Protein AF-A0A7C4JFN5-F1 (afdb_monomer_lite)

Foldseek 3Di:
DDDDDDPDPPPPPQDPPDDDDDPVCNLVVCCVPPVLQPDQPWDKAWDDPSDQKTKIWTRHHPDDGSDIAIWMWGHDPDIDIDGDDPVNVVVVVD

Structure (mmCIF, N/CA/C/O backbone):
data_AF-A0A7C4JFN5-F1
#
_entry.id   AF-A0A7C4JFN5-F1
#
loop_
_atom_site.group_PDB
_atom_site.id
_atom_site.type_symbol
_atom_site.label_atom_id
_atom_site.label_alt_id
_atom_site.label_comp_id
_atom_site.label_asym_id
_atom_site.label_entity_id
_atom_site.label_seq_id
_atom_site.pdbx_PDB_ins_code
_atom_site.Cartn_x
_atom_site.Cartn_y
_atom_site.Cartn_z
_atom_site.occupancy
_atom_site.B_iso_or_equiv
_atom_site.auth_seq_id
_atom_site.auth_comp_id
_atom_site.auth_asym_id
_atom_site.auth_atom_id
_atom_site.pdbx_PDB_model_num
ATOM 1 N N . MET A 1 1 ? -2.508 -10.397 48.734 1.00 40.16 1 MET A N 1
ATOM 2 C CA . MET A 1 1 ? -1.643 -9.318 48.209 1.00 40.16 1 MET A CA 1
ATOM 3 C C . MET A 1 1 ? -2.071 -9.025 46.780 1.00 40.16 1 MET A C 1
ATOM 5 O O . MET A 1 1 ? -1.974 -9.907 45.941 1.00 40.16 1 MET A O 1
ATOM 9 N N . LYS A 1 2 ? -2.649 -7.843 46.534 1.00 36.19 2 LYS A N 1
ATOM 10 C CA . LYS A 1 2 ? -3.050 -7.372 45.201 1.00 36.19 2 LYS A CA 1
ATOM 11 C C . LYS A 1 2 ? -1.819 -6.781 44.510 1.00 36.19 2 LYS A C 1
ATOM 13 O O . LYS A 1 2 ? -1.209 -5.877 45.072 1.00 36.19 2 LYS A O 1
ATOM 18 N N . LYS A 1 3 ? -1.493 -7.236 43.301 1.00 33.50 3 LYS A N 1
ATOM 19 C CA . LYS A 1 3 ? -0.775 -6.410 42.323 1.00 33.50 3 LYS A CA 1
ATOM 20 C C . LYS A 1 3 ? -1.742 -6.135 41.180 1.00 33.50 3 LYS A C 1
ATOM 22 O O . LYS A 1 3 ? -2.046 -7.009 40.378 1.00 33.50 3 LYS A O 1
ATOM 27 N N . LEU A 1 4 ? -2.302 -4.931 41.236 1.00 39.78 4 LEU A N 1
ATOM 28 C CA . LEU A 1 4 ? -3.028 -4.280 40.159 1.00 39.78 4 LEU A CA 1
ATOM 29 C C . LEU A 1 4 ? -1.995 -3.940 39.085 1.00 39.78 4 LEU A C 1
ATOM 31 O O . LEU A 1 4 ? -1.078 -3.170 39.357 1.00 39.78 4 LEU A O 1
ATOM 35 N N . TYR A 1 5 ? -2.114 -4.535 37.904 1.00 40.38 5 TYR A N 1
ATOM 36 C CA . TYR A 1 5 ? -1.451 -4.002 36.722 1.00 40.38 5 TYR A CA 1
ATOM 37 C C . TYR A 1 5 ? -2.424 -3.003 36.103 1.00 40.38 5 TYR A C 1
ATOM 39 O O . TYR A 1 5 ? -3.483 -3.385 35.605 1.00 40.38 5 TYR A O 1
ATOM 47 N N . SER A 1 6 ? -2.102 -1.719 36.253 1.00 34.28 6 SER A N 1
ATOM 48 C CA . SER A 1 6 ? -2.786 -0.620 35.579 1.00 34.28 6 SER A CA 1
ATOM 49 C C . SER A 1 6 ? -2.766 -0.853 34.072 1.00 34.28 6 SER A C 1
ATOM 51 O O . SER A 1 6 ? -1.704 -1.030 33.480 1.00 34.28 6 SER A O 1
ATOM 53 N N . LEU A 1 7 ? -3.949 -0.826 33.462 1.00 42.31 7 LEU A N 1
ATOM 54 C CA . LEU A 1 7 ? -4.113 -0.560 32.039 1.00 42.31 7 LEU A CA 1
ATOM 55 C C . LEU A 1 7 ? -3.856 0.935 31.842 1.00 42.31 7 LEU A C 1
ATOM 57 O O . LEU A 1 7 ? -4.774 1.746 31.945 1.00 42.31 7 LEU A O 1
ATOM 61 N N . GLU A 1 8 ? -2.599 1.310 31.632 1.00 35.41 8 GLU A N 1
ATOM 62 C CA . GLU A 1 8 ? -2.307 2.629 31.086 1.00 35.41 8 GLU A CA 1
ATOM 63 C C . GLU A 1 8 ? -2.567 2.566 29.583 1.00 35.41 8 GLU A C 1
ATOM 65 O O . GLU A 1 8 ? -1.924 1.816 28.848 1.00 35.41 8 GLU A O 1
ATOM 70 N N . ALA A 1 9 ? -3.578 3.315 29.142 1.00 43.91 9 ALA A N 1
ATOM 71 C CA . ALA A 1 9 ? -3.819 3.578 27.738 1.00 43.91 9 ALA A CA 1
ATOM 72 C C . ALA A 1 9 ? -2.587 4.303 27.184 1.00 43.91 9 ALA A C 1
ATOM 74 O O . ALA A 1 9 ? -2.407 5.500 27.400 1.00 43.91 9 ALA A O 1
ATOM 75 N N . SER A 1 10 ? -1.709 3.555 26.516 1.00 41.09 10 SER A N 1
ATOM 76 C CA . SER A 1 10 ? -0.611 4.128 25.753 1.00 41.09 10 SER A CA 1
ATOM 77 C C . SER A 1 10 ? -1.226 4.929 24.612 1.00 41.09 10 SER A C 1
ATOM 79 O O . SER A 1 10 ? -1.810 4.369 23.686 1.00 41.09 10 SER A O 1
ATOM 81 N N . SER A 1 11 ? -1.146 6.253 24.710 1.00 47.53 11 SER A N 1
ATOM 82 C CA . SER A 1 11 ? -1.336 7.151 23.581 1.00 47.53 11 SER A CA 1
ATOM 83 C C . SER A 1 11 ? -0.187 6.900 22.607 1.00 47.53 11 SER A C 1
ATOM 85 O O . SER A 1 11 ? 0.851 7.561 22.675 1.00 47.53 11 SER A O 1
ATOM 87 N N . THR A 1 12 ? -0.322 5.881 21.762 1.00 42.50 12 THR A N 1
ATOM 88 C CA . THR A 1 12 ? 0.631 5.638 20.685 1.00 42.50 12 THR A CA 1
ATOM 89 C C . THR A 1 12 ? 0.479 6.771 19.687 1.00 42.50 12 THR A C 1
ATOM 91 O O . THR A 1 12 ? -0.511 6.858 18.964 1.00 42.50 12 THR A O 1
ATOM 94 N N . ASP A 1 13 ? 1.452 7.673 19.716 1.00 44.00 13 ASP A N 1
ATOM 95 C CA . ASP A 1 13 ? 1.735 8.636 18.666 1.00 44.00 13 ASP A CA 1
ATOM 96 C C . ASP A 1 13 ? 1.899 7.856 17.350 1.00 44.00 13 ASP A C 1
ATOM 98 O O . ASP A 1 13 ? 2.908 7.182 17.133 1.00 44.00 13 ASP A O 1
ATOM 102 N N . TYR A 1 14 ? 0.854 7.845 16.516 1.00 47.47 14 TYR A N 1
ATOM 103 C CA . TYR A 1 14 ? 0.835 7.169 15.216 1.00 47.47 1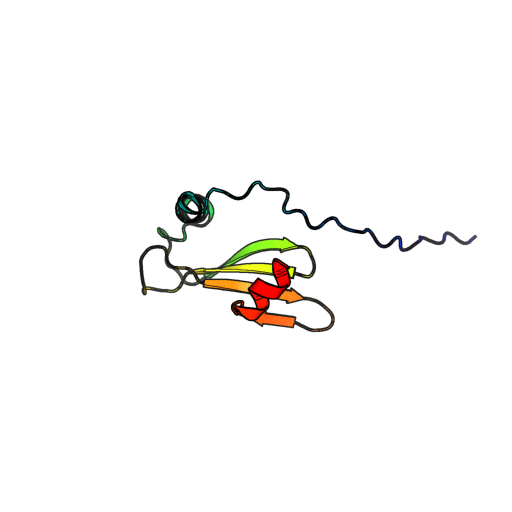4 TYR A CA 1
ATOM 104 C C . TYR A 1 14 ? 1.611 8.000 14.189 1.00 47.47 14 TYR A C 1
ATOM 106 O O . TYR A 1 14 ? 1.075 8.457 13.182 1.00 47.47 14 TYR A O 1
ATOM 114 N N . SER A 1 15 ? 2.890 8.225 14.461 1.00 50.12 15 SER A N 1
ATOM 115 C CA . SER A 1 15 ? 3.827 8.767 13.489 1.00 50.12 15 SER A CA 1
ATOM 116 C C . SER A 1 15 ? 4.456 7.591 12.752 1.00 50.12 15 SER A C 1
ATOM 118 O O . SER A 1 15 ? 5.085 6.740 13.383 1.00 50.12 15 SER A O 1
ATOM 120 N N . SER A 1 16 ? 4.275 7.510 11.427 1.00 51.78 16 SER A N 1
ATOM 121 C CA . SER A 1 16 ? 5.074 6.580 10.623 1.00 51.78 16 SER A CA 1
ATOM 122 C C . SER A 1 16 ? 6.546 6.943 10.858 1.00 51.78 16 SER A C 1
ATOM 124 O O . SER A 1 16 ? 6.945 8.076 10.573 1.00 51.78 16 SER A O 1
ATOM 126 N N . PRO A 1 17 ? 7.375 6.036 11.405 1.00 49.81 17 PRO A N 1
ATOM 127 C CA . PRO A 1 17 ? 8.762 6.345 11.749 1.00 49.81 17 PRO A CA 1
ATOM 128 C C . PRO A 1 17 ? 9.633 6.616 10.510 1.00 49.81 17 PRO A C 1
ATOM 130 O O . PRO A 1 17 ? 10.810 6.953 10.645 1.00 49.81 17 PRO A O 1
ATOM 133 N N . GLN A 1 18 ? 9.081 6.464 9.302 1.00 62.34 18 GLN A N 1
ATOM 134 C CA . GLN A 1 18 ? 9.787 6.638 8.044 1.00 62.34 18 GLN A CA 1
ATOM 135 C C . GLN A 1 18 ? 9.395 7.934 7.343 1.00 62.34 18 GLN A C 1
ATOM 137 O O . GLN A 1 18 ? 8.235 8.219 7.052 1.00 62.34 18 GLN A O 1
ATOM 142 N N . LYS A 1 19 ? 10.422 8.721 7.012 1.00 72.00 19 LYS A N 1
ATOM 143 C CA . LYS A 1 19 ? 10.294 9.853 6.100 1.00 72.00 19 LYS A CA 1
ATOM 144 C C . LYS A 1 19 ? 9.849 9.312 4.742 1.00 72.00 19 LYS A C 1
ATOM 146 O O . LYS A 1 19 ? 10.633 8.655 4.061 1.00 72.00 19 LYS A O 1
ATOM 151 N N . LEU A 1 20 ? 8.604 9.599 4.368 1.00 75.19 20 LEU A N 1
ATOM 152 C CA . LEU A 1 20 ? 8.056 9.179 3.083 1.00 75.19 20 LEU A CA 1
ATOM 153 C C . LEU A 1 20 ? 8.924 9.713 1.934 1.00 75.19 20 LEU A C 1
ATOM 155 O O . LEU A 1 20 ? 9.381 10.866 1.991 1.00 75.19 20 LEU A O 1
ATOM 159 N N . PRO A 1 21 ? 9.149 8.909 0.882 1.00 80.94 21 PRO A N 1
ATOM 160 C CA . PRO A 1 21 ? 9.861 9.387 -0.285 1.00 80.94 21 PRO A CA 1
ATOM 161 C C . PRO A 1 21 ? 9.072 10.524 -0.949 1.00 80.94 21 PRO A C 1
ATOM 163 O O . PRO A 1 21 ? 7.838 10.562 -0.877 1.00 80.94 21 PRO A O 1
ATOM 166 N N . PRO A 1 22 ? 9.757 11.448 -1.642 1.00 85.06 22 PRO A N 1
ATOM 167 C CA . PRO A 1 22 ? 9.105 12.364 -2.565 1.00 85.06 22 PRO A CA 1
ATOM 168 C C . PRO A 1 22 ? 8.156 11.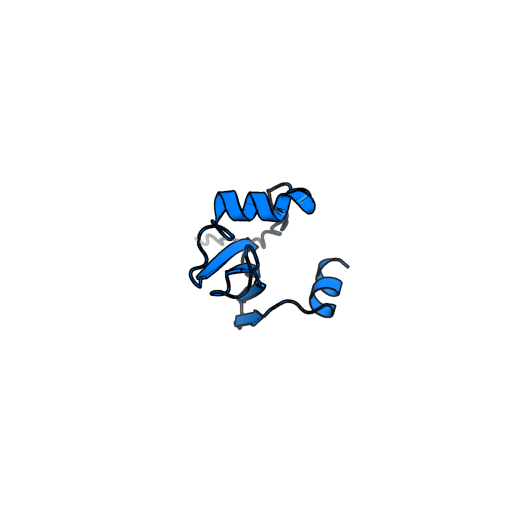612 -3.505 1.00 85.06 22 PRO A C 1
ATOM 170 O O . PRO A 1 22 ? 8.485 10.528 -3.985 1.00 85.06 22 PRO A O 1
ATOM 173 N N . SER A 1 23 ? 7.010 12.212 -3.830 1.00 82.62 23 SER A N 1
ATOM 174 C CA . SER A 1 23 ? 5.961 11.570 -4.643 1.00 82.62 23 SER A CA 1
ATOM 175 C C . SER A 1 23 ? 6.449 11.037 -5.997 1.00 82.62 23 SER A C 1
ATOM 177 O O . SER A 1 23 ? 5.923 10.050 -6.506 1.00 82.62 23 SER A O 1
ATOM 179 N N . HIS A 1 24 ? 7.474 11.663 -6.582 1.00 85.06 24 HIS A N 1
ATOM 180 C CA . HIS A 1 24 ? 8.073 11.223 -7.843 1.00 85.06 24 HIS A CA 1
ATOM 181 C C . HIS A 1 24 ? 8.957 9.970 -7.704 1.00 85.06 24 HIS A C 1
ATOM 183 O O . HIS A 1 24 ? 9.136 9.265 -8.692 1.00 85.06 24 HIS A O 1
ATOM 189 N N . LEU A 1 25 ? 9.459 9.665 -6.501 1.00 89.50 25 LEU A N 1
ATOM 190 C CA . LEU A 1 25 ? 10.287 8.486 -6.210 1.00 89.50 25 LEU A CA 1
ATOM 191 C C . LEU A 1 25 ? 9.478 7.306 -5.665 1.00 89.50 25 LEU A C 1
ATOM 193 O O . LEU A 1 25 ? 9.965 6.181 -5.660 1.00 89.50 25 LEU A O 1
ATOM 197 N N . THR A 1 26 ? 8.224 7.518 -5.253 1.00 86.81 26 THR A N 1
ATOM 198 C CA . THR A 1 26 ? 7.386 6.473 -4.639 1.00 86.81 26 THR A CA 1
ATOM 199 C C . THR A 1 26 ? 7.328 5.190 -5.469 1.00 86.81 26 THR A C 1
ATOM 201 O O . THR A 1 26 ? 7.415 4.098 -4.919 1.00 86.81 26 THR A O 1
ATOM 204 N N . ARG A 1 27 ? 7.214 5.294 -6.799 1.00 87.31 27 ARG A N 1
ATOM 205 C CA . ARG A 1 27 ? 7.163 4.109 -7.673 1.00 87.31 27 ARG A CA 1
ATOM 206 C C . ARG A 1 27 ? 8.472 3.326 -7.682 1.00 87.31 27 ARG A C 1
ATOM 208 O O . ARG A 1 27 ? 8.434 2.100 -7.680 1.00 87.31 27 ARG A O 1
ATOM 215 N N . GLU A 1 28 ? 9.599 4.027 -7.701 1.00 90.75 28 GLU A N 1
ATOM 216 C CA . GLU A 1 28 ? 10.925 3.415 -7.700 1.00 90.75 28 GLU A CA 1
ATOM 217 C C . GLU A 1 28 ? 11.174 2.687 -6.379 1.00 90.75 28 GLU A C 1
ATOM 219 O O . GLU A 1 28 ? 11.520 1.511 -6.389 1.00 90.75 28 GLU A O 1
ATOM 224 N N . GLU A 1 29 ? 10.883 3.333 -5.252 1.00 90.94 29 GLU A N 1
ATOM 225 C CA . GLU A 1 29 ? 11.037 2.745 -3.916 1.00 90.94 29 GLU A CA 1
ATOM 226 C C . GLU A 1 29 ? 10.158 1.502 -3.723 1.00 90.94 29 GLU A C 1
ATOM 228 O O . GLU A 1 29 ? 10.620 0.447 -3.266 1.00 90.94 29 GLU A O 1
ATOM 233 N N . LEU A 1 30 ? 8.889 1.585 -4.141 1.00 90.06 30 LEU A N 1
ATOM 234 C CA . LEU A 1 30 ? 7.974 0.448 -4.095 1.00 90.06 30 LEU A CA 1
ATOM 235 C C . LEU A 1 30 ? 8.428 -0.682 -5.022 1.00 90.06 30 LEU A C 1
ATOM 237 O O . LEU A 1 30 ? 8.268 -1.853 -4.674 1.00 90.06 30 LEU A O 1
ATOM 241 N N . ASN A 1 31 ? 9.002 -0.374 -6.188 1.00 92.38 31 ASN A N 1
ATOM 242 C CA . ASN A 1 31 ? 9.523 -1.412 -7.069 1.00 92.38 31 ASN A CA 1
ATOM 243 C C . ASN A 1 31 ? 10.805 -2.034 -6.514 1.00 92.38 31 ASN A C 1
ATOM 245 O O . ASN A 1 31 ? 10.945 -3.253 -6.512 1.00 92.38 31 ASN A O 1
ATOM 249 N N . ASN A 1 32 ? 11.720 -1.236 -5.978 1.00 93.06 32 ASN A N 1
ATOM 250 C CA . ASN A 1 32 ? 12.957 -1.737 -5.395 1.00 93.06 32 ASN A CA 1
ATOM 251 C C . ASN A 1 32 ? 12.670 -2.717 -4.255 1.00 93.06 32 ASN A C 1
ATOM 253 O O . ASN A 1 32 ? 13.266 -3.800 -4.231 1.00 93.06 32 ASN A O 1
ATOM 257 N N . THR A 1 33 ? 11.699 -2.382 -3.405 1.00 92.19 33 THR A N 1
ATOM 258 C CA . THR A 1 33 ? 11.322 -3.168 -2.224 1.00 92.19 33 THR A CA 1
ATOM 259 C C . THR A 1 33 ? 10.411 -4.343 -2.563 1.00 92.19 33 THR A C 1
ATOM 261 O O . THR A 1 33 ? 10.688 -5.480 -2.188 1.00 92.19 33 THR A O 1
ATOM 264 N N . PHE A 1 34 ? 9.324 -4.089 -3.291 1.00 91.38 34 PHE A N 1
ATOM 265 C CA . PHE A 1 34 ? 8.249 -5.062 -3.483 1.00 91.38 34 PHE A CA 1
ATOM 266 C C . PHE A 1 34 ? 8.137 -5.580 -4.909 1.00 91.38 34 PHE A C 1
ATOM 268 O O . PHE A 1 34 ? 7.286 -6.421 -5.163 1.00 91.38 34 PHE A O 1
ATOM 275 N N . LYS A 1 35 ? 8.963 -5.110 -5.848 1.00 92.12 35 LYS A N 1
ATOM 276 C CA . LYS A 1 35 ? 8.941 -5.529 -7.259 1.00 92.12 35 LYS A CA 1
ATOM 277 C C . LYS A 1 35 ? 7.592 -5.272 -7.937 1.00 92.12 35 LYS A C 1
ATOM 279 O O . LYS A 1 35 ? 7.141 -6.087 -8.731 1.00 92.12 35 LYS A O 1
ATOM 284 N N . ILE A 1 36 ? 6.918 -4.161 -7.621 1.00 90.19 36 ILE A N 1
ATOM 285 C CA . ILE A 1 36 ? 5.579 -3.852 -8.162 1.00 90.19 36 ILE A CA 1
ATOM 286 C C . ILE A 1 36 ? 5.543 -3.693 -9.691 1.00 90.19 36 ILE A C 1
ATOM 288 O O . ILE A 1 36 ? 4.481 -3.841 -10.292 1.00 90.19 36 ILE A O 1
ATOM 292 N N . CYS A 1 37 ? 6.668 -3.382 -10.328 1.00 88.81 37 CYS A N 1
ATOM 293 C CA . C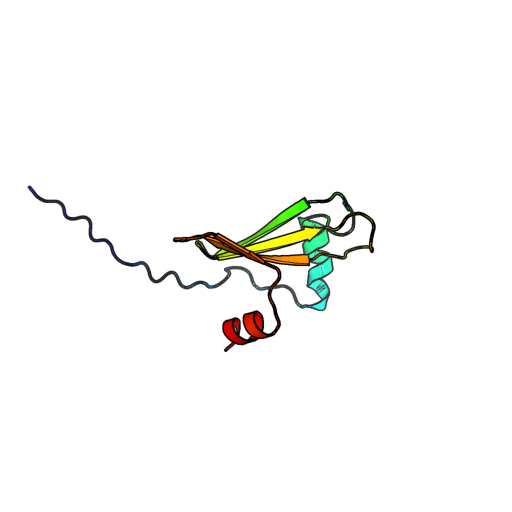YS A 1 37 ? 6.818 -3.322 -11.779 1.00 88.81 37 CYS A CA 1
ATOM 294 C C . CYS A 1 37 ? 7.347 -4.642 -12.338 1.00 88.81 37 CYS A C 1
ATOM 296 O O . CYS A 1 37 ? 6.826 -5.119 -13.344 1.00 88.81 37 CYS A O 1
ATOM 298 N N . ASP A 1 38 ? 8.359 -5.211 -11.678 1.00 89.62 38 ASP A N 1
ATOM 299 C CA . ASP A 1 38 ? 9.131 -6.347 -12.196 1.00 89.62 38 ASP A CA 1
ATOM 300 C C . ASP A 1 38 ? 8.422 -7.694 -11.988 1.00 89.62 38 ASP A C 1
ATOM 302 O O . ASP A 1 38 ? 8.546 -8.600 -12.808 1.00 89.62 38 ASP A O 1
ATOM 306 N N . ASP A 1 39 ? 7.651 -7.825 -10.906 1.00 89.25 39 ASP A N 1
ATOM 307 C CA . ASP A 1 39 ? 6.846 -9.001 -10.582 1.00 89.25 39 ASP A CA 1
ATOM 308 C C . ASP A 1 39 ? 5.367 -8.607 -10.509 1.00 89.25 39 ASP A C 1
ATOM 310 O O . ASP A 1 39 ? 4.859 -8.039 -9.531 1.00 89.25 39 ASP A O 1
ATOM 314 N N . ARG A 1 40 ? 4.685 -8.910 -11.614 1.00 86.94 40 ARG A N 1
ATOM 315 C CA . ARG A 1 40 ? 3.280 -8.583 -11.873 1.00 86.94 40 ARG A CA 1
ATOM 316 C C . ARG A 1 40 ? 2.314 -9.686 -11.450 1.00 86.94 40 ARG A C 1
ATOM 318 O O . ARG A 1 40 ? 1.130 -9.596 -11.769 1.00 86.94 40 ARG A O 1
ATOM 325 N N . THR A 1 41 ? 2.788 -10.689 -10.713 1.00 88.69 41 THR A N 1
ATOM 326 C CA . THR A 1 41 ? 1.912 -11.687 -10.096 1.00 88.69 41 THR A CA 1
ATOM 327 C C . THR A 1 41 ? 0.914 -10.984 -9.178 1.00 88.69 41 THR A C 1
ATOM 329 O O . THR A 1 41 ? 1.260 -10.024 -8.481 1.00 88.69 41 THR A O 1
ATOM 332 N N . PHE A 1 42 ? -0.340 -11.438 -9.172 1.00 90.56 42 PHE A N 1
ATOM 333 C CA . PHE A 1 42 ? -1.341 -10.902 -8.255 1.00 90.56 42 PHE A CA 1
ATOM 334 C C . PHE A 1 42 ? -0.921 -11.149 -6.801 1.00 90.56 42 PHE A C 1
ATOM 336 O O . PHE A 1 42 ? -0.713 -12.292 -6.392 1.00 90.56 42 PHE A O 1
ATOM 343 N N . ARG A 1 43 ? -0.835 -10.080 -6.006 1.00 90.94 43 ARG A N 1
ATOM 344 C CA . ARG A 1 43 ? -0.566 -10.145 -4.562 1.00 90.94 43 ARG A CA 1
ATOM 345 C C . ARG A 1 43 ? -1.053 -8.886 -3.861 1.00 90.94 43 ARG A C 1
ATOM 347 O O . ARG A 1 43 ? -1.085 -7.807 -4.451 1.00 90.94 43 ARG A O 1
ATOM 354 N N . ALA A 1 44 ? -1.396 -9.044 -2.587 1.00 91.19 44 ALA A N 1
ATOM 355 C CA . ALA A 1 44 ? -1.630 -7.953 -1.653 1.00 91.19 44 ALA A CA 1
ATOM 356 C C . ALA A 1 44 ? -0.461 -7.900 -0.663 1.00 91.19 44 ALA A C 1
ATOM 358 O O . ALA A 1 44 ? -0.074 -8.922 -0.099 1.00 91.19 44 ALA A O 1
ATOM 359 N N . ILE A 1 45 ? 0.114 -6.718 -0.481 1.00 93.25 45 ILE A N 1
ATOM 360 C CA . ILE A 1 45 ? 1.332 -6.482 0.292 1.00 93.25 45 ILE A CA 1
ATOM 361 C C . ILE A 1 45 ? 1.004 -5.459 1.375 1.00 93.25 45 ILE A C 1
ATOM 363 O O . ILE A 1 45 ? 0.519 -4.377 1.056 1.00 93.25 45 ILE A O 1
ATOM 367 N N . LEU A 1 46 ? 1.263 -5.789 2.639 1.00 92.56 46 LEU A N 1
ATOM 368 C CA . LEU A 1 46 ? 1.192 -4.835 3.748 1.00 92.56 46 LEU A CA 1
ATOM 369 C C . LEU A 1 46 ? 2.376 -3.867 3.644 1.00 92.56 46 LEU A C 1
ATOM 371 O O . LEU A 1 46 ? 3.520 -4.318 3.633 1.00 92.56 46 LEU A O 1
ATOM 375 N N . VAL A 1 47 ? 2.101 -2.565 3.561 1.00 90.62 47 VAL A N 1
ATOM 376 C CA . VAL A 1 47 ? 3.139 -1.524 3.434 1.00 90.62 47 VAL A CA 1
ATOM 377 C C . VAL A 1 47 ? 3.249 -0.635 4.664 1.00 90.62 47 VAL A C 1
ATOM 379 O O . VAL A 1 47 ? 4.336 -0.154 4.947 1.00 90.62 47 VAL A O 1
ATOM 382 N N . GLU A 1 48 ? 2.165 -0.461 5.421 1.00 88.50 48 GLU A N 1
ATOM 383 C CA . GLU A 1 48 ? 2.186 0.277 6.686 1.00 88.50 48 GLU A CA 1
ATOM 384 C C . GLU A 1 48 ? 1.288 -0.409 7.715 1.00 88.50 48 GLU A C 1
ATOM 386 O O . GLU A 1 48 ? 0.181 -0.861 7.394 1.00 88.50 48 GLU A O 1
ATOM 391 N N . ASP A 1 49 ? 1.751 -0.438 8.963 1.00 90.62 49 ASP A N 1
ATOM 392 C CA . ASP A 1 49 ? 1.024 -0.975 10.109 1.00 90.62 49 ASP A CA 1
ATOM 393 C C . ASP A 1 49 ? 0.889 0.096 11.200 1.00 90.62 49 ASP A C 1
ATOM 395 O O . ASP A 1 49 ? 1.861 0.466 11.856 1.00 90.62 49 ASP A O 1
ATOM 399 N N . PHE A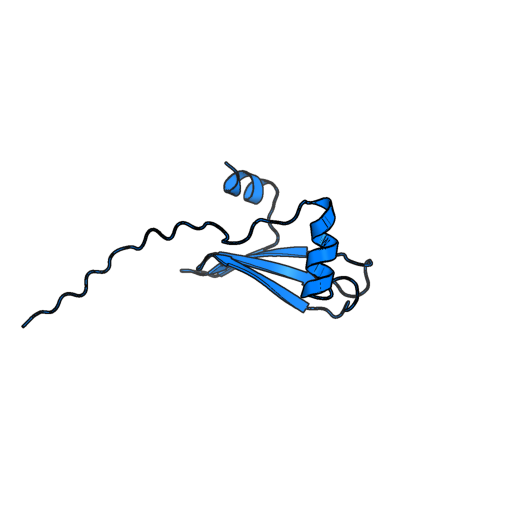 1 50 ? -0.338 0.574 11.397 1.00 88.19 50 PHE A N 1
ATOM 400 C CA . PHE A 1 50 ? -0.740 1.512 12.443 1.00 88.19 50 PHE A CA 1
ATOM 401 C C . PHE A 1 50 ? -1.646 0.802 13.464 1.00 88.19 50 PHE A C 1
ATOM 403 O O . PHE A 1 50 ? -2.699 1.312 13.852 1.00 88.19 50 PHE A O 1
ATOM 410 N N . GLY A 1 51 ? -1.280 -0.418 13.863 1.00 89.88 51 GLY A N 1
ATOM 411 C CA . GLY A 1 51 ? -2.047 -1.229 14.807 1.00 89.88 51 GLY A CA 1
ATOM 412 C C . GLY A 1 51 ? -3.341 -1.742 14.179 1.00 89.88 51 GLY A C 1
ATOM 413 O O . GLY A 1 51 ? -3.318 -2.580 13.272 1.00 89.88 51 GLY A O 1
ATOM 414 N N . ASP A 1 52 ? -4.471 -1.225 14.654 1.00 91.75 52 ASP A N 1
ATOM 415 C CA . ASP A 1 52 ? -5.806 -1.570 14.153 1.00 91.75 52 ASP A CA 1
ATOM 416 C C . ASP A 1 52 ? -6.059 -1.020 12.743 1.00 91.75 52 A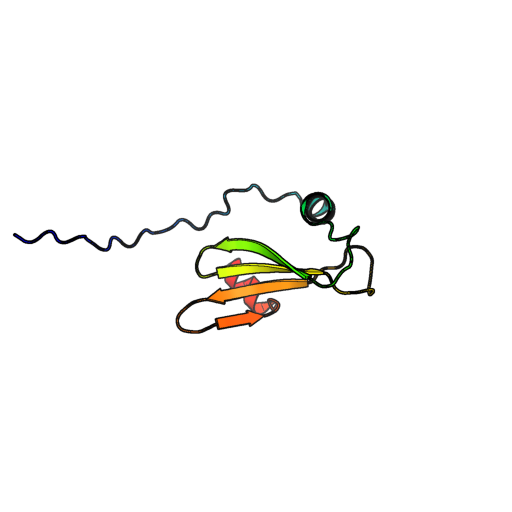SP A C 1
ATOM 418 O O . ASP A 1 52 ? -6.990 -1.452 12.068 1.00 91.75 52 ASP A O 1
ATOM 422 N N . TYR A 1 53 ? -5.236 -0.086 12.265 1.00 90.25 53 TYR A N 1
ATOM 423 C CA . TYR A 1 53 ? -5.300 0.443 10.909 1.00 90.25 53 TYR A CA 1
ATOM 424 C C . TYR A 1 53 ? -4.083 -0.016 10.100 1.00 90.25 53 TYR A C 1
ATOM 426 O O . TYR A 1 53 ? -2.946 0.131 10.531 1.00 90.25 53 TYR A O 1
ATOM 434 N N . LYS A 1 54 ? -4.300 -0.582 8.913 1.00 92.31 54 LYS A N 1
ATOM 435 C CA . LYS A 1 54 ? -3.236 -1.123 8.055 1.00 92.31 54 LYS A CA 1
ATOM 436 C C . LYS A 1 54 ? -3.398 -0.635 6.626 1.00 92.31 54 LYS A C 1
ATOM 438 O O . LYS A 1 54 ? -4.526 -0.516 6.149 1.00 92.31 54 LYS A O 1
ATOM 443 N N . VAL A 1 55 ? -2.289 -0.400 5.930 1.00 92.44 55 VAL A N 1
ATOM 444 C CA . VAL A 1 55 ? -2.280 -0.002 4.515 1.00 92.44 55 VAL A CA 1
ATOM 445 C C . VAL A 1 55 ? -1.671 -1.115 3.684 1.00 92.44 55 VAL A C 1
ATOM 447 O O . VAL A 1 55 ? -0.590 -1.617 3.993 1.00 92.44 55 VAL A O 1
ATOM 450 N N . PHE A 1 56 ? -2.349 -1.473 2.600 1.00 94.12 56 PHE A N 1
ATOM 451 C CA . PHE A 1 56 ? -1.885 -2.480 1.660 1.00 94.12 56 PHE A CA 1
ATOM 452 C C . PHE A 1 56 ? -1.762 -1.892 0.263 1.00 94.12 56 PHE A C 1
ATOM 454 O O . PHE A 1 56 ? -2.525 -1.005 -0.125 1.00 94.12 56 PHE A O 1
ATOM 461 N N . ILE A 1 57 ? -0.852 -2.453 -0.522 1.00 93.50 57 ILE A N 1
ATOM 462 C CA . ILE A 1 57 ? -0.848 -2.293 -1.971 1.00 93.50 57 ILE A CA 1
ATOM 463 C C . ILE A 1 57 ? -1.193 -3.621 -2.636 1.00 93.50 57 ILE A C 1
ATOM 465 O O . ILE A 1 57 ? -0.781 -4.683 -2.176 1.00 93.50 57 ILE A O 1
ATOM 469 N N . GLN A 1 58 ? -1.945 -3.568 -3.727 1.00 92.50 58 GLN A N 1
ATOM 470 C CA . GLN A 1 58 ? -2.265 -4.732 -4.542 1.00 92.50 58 GLN A CA 1
ATOM 471 C C . GLN A 1 58 ? -1.693 -4.548 -5.942 1.00 92.50 58 GLN A C 1
ATOM 473 O O . GLN A 1 58 ? -2.040 -3.581 -6.625 1.00 92.50 58 GLN A O 1
ATOM 478 N N . THR A 1 59 ? -0.880 -5.498 -6.397 1.00 90.69 59 THR A N 1
ATOM 479 C CA . THR A 1 59 ? -0.427 -5.558 -7.790 1.00 90.69 59 THR A CA 1
ATOM 480 C C . THR A 1 59 ? -1.499 -6.253 -8.645 1.00 90.69 59 THR A C 1
ATOM 482 O O . THR A 1 59 ? -1.876 -7.391 -8.355 1.00 90.69 59 THR A O 1
ATOM 485 N N . PRO A 1 60 ? -2.062 -5.591 -9.676 1.00 82.38 60 PRO A N 1
ATOM 486 C CA . PRO A 1 60 ? -2.981 -6.221 -10.608 1.00 82.38 60 PRO A CA 1
ATOM 487 C C . PRO A 1 60 ? -2.220 -7.035 -11.654 1.00 82.38 60 PRO A C 1
ATOM 489 O O . PRO A 1 60 ? -1.173 -6.610 -12.152 1.00 82.38 60 PRO A O 1
ATOM 492 N N . ASP A 1 61 ? -2.814 -8.158 -12.044 1.00 77.25 61 ASP A N 1
ATOM 493 C CA . ASP A 1 61 ? -2.309 -8.986 -13.132 1.00 77.25 61 ASP A CA 1
ATOM 494 C C . ASP A 1 61 ? -2.522 -8.290 -14.494 1.00 77.25 61 ASP A C 1
ATOM 496 O O . ASP A 1 61 ? -3.623 -7.834 -14.815 1.00 77.25 61 ASP A O 1
ATOM 500 N N . GLY A 1 62 ? -1.445 -8.148 -15.268 1.00 65.88 62 GLY A N 1
ATOM 501 C CA . GLY A 1 62 ? -1.469 -7.861 -16.709 1.00 65.88 62 GLY A CA 1
ATOM 502 C C . GLY A 1 62 ? -1.996 -6.508 -17.222 1.00 65.88 62 GLY A C 1
ATOM 503 O O . GLY A 1 62 ? -1.916 -6.282 -18.426 1.00 65.88 62 GLY A O 1
ATOM 504 N N . LYS A 1 63 ? -2.528 -5.593 -16.396 1.00 67.31 63 LYS A N 1
ATOM 505 C CA . LYS A 1 63 ? -3.159 -4.354 -16.920 1.00 67.31 63 LYS A CA 1
ATOM 506 C C . LYS A 1 63 ? -2.191 -3.284 -17.438 1.00 67.31 63 LYS A C 1
ATOM 508 O O . LYS A 1 63 ? -2.493 -2.631 -18.432 1.00 67.31 63 LYS A O 1
ATOM 513 N N . SER A 1 64 ? -1.093 -3.042 -16.729 1.00 72.06 64 SER A N 1
ATOM 514 C CA . SER A 1 64 ? -0.217 -1.891 -16.969 1.00 72.06 64 SER A CA 1
ATOM 515 C C . SER A 1 64 ? 1.073 -2.033 -16.149 1.00 72.06 64 SER A C 1
ATOM 517 O O . SER A 1 64 ? 1.004 -2.493 -15.001 1.00 72.06 64 SER A O 1
ATOM 519 N N . PRO A 1 65 ? 2.249 -1.679 -16.702 1.00 71.94 65 PRO A N 1
ATOM 520 C CA . PRO A 1 65 ? 3.494 -1.689 -15.945 1.00 71.94 65 PRO A CA 1
ATOM 521 C C . PRO A 1 65 ? 3.397 -0.777 -14.715 1.00 71.94 65 PRO A C 1
ATOM 523 O O . PRO A 1 65 ? 2.966 0.366 -14.817 1.00 71.94 65 PRO A O 1
ATOM 526 N N . CYS A 1 66 ? 3.832 -1.273 -13.556 1.00 80.50 66 CYS A N 1
ATOM 527 C CA . CYS A 1 66 ? 3.911 -0.523 -12.294 1.00 80.50 66 CYS A CA 1
ATOM 528 C C . CYS A 1 66 ? 2.589 -0.038 -11.670 1.00 80.50 66 CYS A C 1
ATOM 530 O O . CYS A 1 66 ? 2.636 0.661 -10.657 1.00 80.50 66 CYS A O 1
ATOM 532 N N . ASP A 1 67 ? 1.420 -0.401 -12.202 1.00 85.69 67 ASP A N 1
ATOM 533 C CA . ASP A 1 67 ? 0.152 -0.061 -11.546 1.00 85.69 67 ASP A CA 1
ATOM 534 C C . ASP A 1 67 ? -0.029 -0.846 -10.246 1.00 85.69 67 ASP A C 1
ATOM 536 O O . ASP A 1 67 ? 0.315 -2.028 -10.181 1.00 85.69 67 ASP A O 1
ATOM 540 N N . PHE A 1 68 ? -0.627 -0.211 -9.240 1.00 89.81 68 PHE A N 1
ATOM 541 C CA . PHE A 1 68 ? -1.055 -0.841 -7.995 1.00 89.81 68 PHE A CA 1
ATOM 542 C C . PHE A 1 68 ? -2.298 -0.141 -7.438 1.00 89.81 68 PHE A C 1
ATOM 544 O O . PHE A 1 68 ? -2.528 1.042 -7.691 1.00 89.81 68 PHE A O 1
ATOM 551 N N . TYR A 1 69 ? -3.095 -0.874 -6.665 1.00 90.25 69 TYR A N 1
ATOM 552 C CA . TYR A 1 69 ? -4.190 -0.306 -5.878 1.00 90.25 69 TYR A CA 1
ATOM 553 C C . TYR A 1 69 ? -3.753 -0.119 -4.435 1.00 90.25 69 TYR A C 1
ATOM 555 O O . TYR A 1 69 ? -3.092 -0.995 -3.886 1.00 90.25 69 TYR A O 1
ATOM 563 N N . VAL A 1 70 ? -4.159 0.986 -3.816 1.00 91.50 70 VAL A N 1
ATOM 564 C CA . VAL A 1 70 ? -3.994 1.201 -2.377 1.00 91.50 70 VAL A CA 1
ATOM 565 C C . VAL A 1 70 ? -5.276 0.786 -1.675 1.00 91.50 70 VAL A C 1
ATOM 567 O O . VAL A 1 70 ? -6.371 1.194 -2.063 1.00 91.50 70 VAL A O 1
ATOM 570 N N . TRP A 1 71 ? -5.127 -0.008 -0.629 1.00 94.62 71 TRP A N 1
ATOM 571 C CA . TRP A 1 71 ? -6.201 -0.449 0.244 1.00 94.62 71 TRP A CA 1
ATOM 572 C C . TRP A 1 71 ? -5.884 -0.028 1.667 1.00 94.62 71 TRP A C 1
ATOM 574 O O . TRP A 1 71 ? -4.716 0.037 2.053 1.00 94.62 71 TRP A O 1
ATOM 584 N N . TYR A 1 72 ? -6.921 0.178 2.467 1.00 94.00 72 TYR A N 1
ATOM 585 C CA . TYR A 1 72 ? -6.768 0.179 3.912 1.00 94.00 72 TYR A CA 1
ATOM 586 C C . TYR A 1 72 ? -7.610 -0.923 4.544 1.00 94.00 72 TYR A C 1
ATOM 588 O O . TYR A 1 72 ? -8.646 -1.320 4.003 1.00 94.00 72 TYR A O 1
ATOM 596 N N . GLY A 1 73 ? -7.152 -1.398 5.696 1.00 93.62 73 GLY A N 1
ATOM 597 C CA . GLY A 1 73 ? -7.874 -2.299 6.579 1.00 93.62 73 GLY A CA 1
ATOM 598 C C . GLY A 1 73 ? -8.014 -1.682 7.966 1.00 93.62 73 GLY A C 1
ATOM 599 O O . GLY A 1 73 ? -7.022 -1.212 8.517 1.00 93.62 73 GLY A O 1
ATOM 600 N N . LYS A 1 74 ? -9.222 -1.686 8.530 1.00 92.94 74 LYS A N 1
ATOM 601 C CA . LYS A 1 74 ? -9.481 -1.421 9.950 1.00 92.94 74 LYS A CA 1
ATOM 602 C C . LYS A 1 74 ? -9.895 -2.716 10.630 1.00 92.94 74 LYS A C 1
ATOM 604 O O . LYS A 1 74 ? -10.859 -3.350 10.203 1.00 92.94 74 LYS A O 1
ATOM 609 N N . PHE A 1 75 ? -9.173 -3.086 11.675 1.00 90.19 75 PHE A N 1
ATOM 610 C CA . PHE A 1 75 ? -9.324 -4.315 12.436 1.00 90.19 75 PHE A CA 1
ATOM 611 C C . PHE A 1 75 ? -9.699 -3.940 13.868 1.00 90.19 75 PHE A C 1
ATOM 613 O O . PHE A 1 75 ? -8.917 -3.313 14.563 1.00 90.19 75 PHE A O 1
ATOM 620 N N . GLY A 1 76 ? -10.908 -4.281 14.301 1.00 86.75 76 GLY A N 1
ATOM 621 C CA . GLY A 1 76 ? -11.387 -3.993 15.653 1.00 86.75 76 GLY A CA 1
ATOM 622 C C . GLY A 1 76 ? -12.582 -4.873 15.996 1.00 86.75 76 GLY A 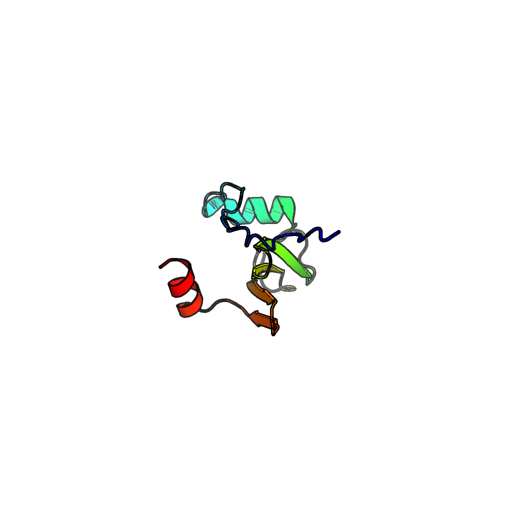C 1
ATOM 623 O O . GLY A 1 76 ? -12.566 -6.074 15.737 1.00 86.75 76 GLY A O 1
ATOM 624 N N . SER A 1 77 ? -13.668 -4.285 16.509 1.00 84.94 77 SER A N 1
ATOM 625 C CA . SER A 1 77 ? -14.940 -5.005 16.709 1.00 84.94 77 SER A CA 1
ATOM 626 C C . SER A 1 77 ? -15.574 -5.518 15.404 1.00 84.94 77 SER A C 1
ATOM 628 O O . SER A 1 77 ? -16.490 -6.338 15.444 1.00 84.94 77 SER A O 1
ATOM 630 N N . GLY A 1 78 ? -15.066 -5.066 14.254 1.00 88.62 78 GLY A N 1
ATOM 631 C CA . GLY A 1 78 ? -15.330 -5.597 12.922 1.00 88.62 78 GLY A CA 1
ATOM 632 C C . GLY A 1 78 ? -14.122 -5.401 12.001 1.00 88.62 78 GLY A C 1
ATOM 633 O O . GLY A 1 78 ? -13.143 -4.753 12.380 1.00 88.62 78 GLY A O 1
ATOM 634 N N . ILE A 1 79 ? -14.197 -5.970 10.795 1.00 91.31 79 ILE A N 1
ATOM 635 C CA . ILE A 1 79 ? -13.173 -5.824 9.752 1.00 91.31 79 ILE A CA 1
ATOM 636 C C . ILE A 1 79 ? -13.747 -4.972 8.617 1.00 91.31 79 ILE A C 1
ATOM 638 O O . ILE A 1 79 ? -14.739 -5.350 7.996 1.00 91.31 79 ILE A O 1
ATOM 642 N N . GLU A 1 80 ? -13.109 -3.840 8.330 1.00 92.25 80 GLU A N 1
ATOM 643 C CA . GLU A 1 80 ? -13.390 -3.007 7.154 1.00 92.25 80 GLU A CA 1
ATOM 644 C C . GLU A 1 80 ? -12.158 -3.018 6.250 1.00 92.25 80 GLU A C 1
ATOM 646 O O . GLU A 1 80 ? -11.102 -2.552 6.662 1.00 92.25 80 GLU A O 1
ATOM 651 N N . VAL A 1 81 ? -12.283 -3.524 5.021 1.00 92.38 81 VAL A N 1
ATOM 652 C CA . VAL A 1 81 ? -11.207 -3.489 4.019 1.00 92.38 81 VAL A CA 1
ATOM 653 C C . VAL A 1 81 ? -11.753 -2.887 2.735 1.00 92.38 81 VAL A C 1
ATOM 655 O O . VAL A 1 81 ? -12.679 -3.443 2.142 1.00 92.38 81 VAL A O 1
ATOM 658 N N . LYS A 1 82 ? -11.203 -1.748 2.301 1.00 93.25 82 LYS A N 1
ATOM 659 C CA . LYS A 1 82 ? -11.633 -1.091 1.057 1.00 93.25 82 LYS A CA 1
ATOM 660 C C . LYS A 1 82 ? -10.550 -0.199 0.451 1.00 93.25 82 LYS A C 1
ATOM 662 O O . LYS A 1 82 ? -9.594 0.198 1.118 1.00 93.25 82 LYS A O 1
ATOM 667 N N . VAL A 1 83 ? -10.733 0.141 -0.823 1.00 90.88 83 VAL A N 1
ATOM 668 C CA . VAL A 1 83 ? -9.995 1.227 -1.479 1.00 90.88 83 VAL A CA 1
ATOM 669 C C . VAL A 1 83 ? -10.517 2.558 -0.918 1.00 90.88 83 VAL A C 1
ATOM 671 O O . VAL A 1 83 ? -11.736 2.759 -0.915 1.00 90.88 83 VAL A O 1
ATOM 674 N N . PRO A 1 84 ? -9.650 3.460 -0.423 1.00 88.38 84 PRO A N 1
ATOM 675 C CA . PRO A 1 84 ? -10.094 4.724 0.146 1.00 88.38 84 PRO A CA 1
ATOM 676 C C . PRO A 1 84 ? -10.776 5.602 -0.903 1.00 88.38 84 PRO A C 1
ATOM 678 O O . PRO A 1 84 ? -10.262 5.814 -2.002 1.00 88.38 84 PRO A O 1
ATOM 681 N N . SER A 1 85 ? -11.940 6.134 -0.547 1.00 89.12 85 SER A N 1
ATOM 682 C CA . SER A 1 85 ? -12.635 7.150 -1.333 1.00 89.12 85 SER A CA 1
ATOM 683 C C . SER A 1 85 ? -12.042 8.539 -1.088 1.00 89.12 85 SER A C 1
ATOM 685 O O . SER A 1 85 ? -11.348 8.774 -0.099 1.00 89.12 85 SER A O 1
ATOM 687 N N . HIS A 1 86 ? -12.391 9.505 -1.942 1.00 86.19 86 HIS A N 1
ATOM 688 C CA . HIS A 1 86 ? -12.029 10.909 -1.723 1.00 86.19 86 HIS A CA 1
ATOM 689 C C . HIS A 1 86 ? -12.485 11.428 -0.344 1.00 86.19 86 HIS A C 1
ATOM 691 O O . HIS A 1 86 ? -11.755 12.161 0.316 1.00 86.19 86 HIS A O 1
ATOM 697 N N . ALA A 1 87 ? -13.662 10.998 0.122 1.00 86.25 87 ALA A N 1
ATOM 698 C CA . ALA A 1 87 ? -14.182 11.369 1.434 1.00 86.25 87 ALA A CA 1
ATOM 699 C C . ALA A 1 87 ? -13.414 10.711 2.593 1.00 86.25 87 ALA A C 1
ATOM 701 O O . ALA A 1 87 ? -13.311 11.310 3.661 1.00 86.25 87 ALA A O 1
ATOM 702 N N . ASP A 1 88 ? -12.880 9.499 2.403 1.00 84.81 88 ASP A N 1
ATOM 703 C CA . ASP A 1 88 ? -12.019 8.858 3.405 1.00 84.81 88 ASP A CA 1
ATOM 704 C C . ASP A 1 88 ? -10.701 9.633 3.536 1.00 84.81 88 ASP A C 1
ATOM 706 O O . ASP A 1 88 ? -10.314 9.992 4.644 1.00 84.81 88 ASP A O 1
ATOM 710 N N . LEU A 1 89 ? -10.075 9.987 2.406 1.00 82.25 89 LEU A N 1
ATOM 711 C CA . LEU A 1 89 ? -8.838 10.777 2.389 1.00 82.25 89 LEU A CA 1
ATOM 712 C C . LEU A 1 89 ? -9.029 12.151 3.045 1.00 82.25 89 LEU A C 1
ATOM 714 O O . LEU A 1 89 ? -8.209 12.558 3.863 1.00 82.25 89 LEU A O 1
ATOM 718 N N . ALA A 1 90 ? -10.133 12.843 2.750 1.00 82.62 90 ALA A N 1
ATOM 719 C CA . ALA A 1 90 ? -10.438 14.137 3.360 1.00 82.62 90 ALA A CA 1
ATOM 720 C C . ALA A 1 90 ? -10.566 14.067 4.892 1.00 82.62 90 ALA A C 1
ATOM 722 O O . ALA A 1 90 ? -10.254 15.038 5.568 1.00 82.62 90 ALA A O 1
ATOM 723 N N . LYS A 1 91 ? -11.010 12.933 5.448 1.00 83.44 91 LYS A N 1
ATOM 724 C CA . LYS A 1 91 ? -11.107 12.726 6.902 1.00 83.44 91 LYS A CA 1
ATOM 725 C C . LYS A 1 91 ? -9.773 12.385 7.564 1.00 83.44 91 LYS A C 1
ATOM 727 O O . LYS A 1 91 ? -9.681 12.500 8.775 1.00 83.44 91 LYS A O 1
ATOM 732 N N . TRP A 1 92 ? -8.793 11.881 6.816 1.00 76.44 92 TRP A N 1
ATOM 733 C CA . TRP A 1 92 ? -7.488 11.505 7.375 1.00 76.44 92 TRP A CA 1
ATOM 734 C C . TRP A 1 92 ? -6.511 12.675 7.441 1.00 76.44 92 TRP A C 1
ATOM 736 O O . TRP A 1 92 ? -5.607 12.659 8.268 1.00 76.44 92 TRP A O 1
ATOM 746 N N . TYR A 1 93 ? -6.680 13.663 6.560 1.00 71.50 93 TYR A N 1
ATOM 747 C CA . TYR A 1 93 ? -5.785 14.817 6.442 1.00 71.50 93 TYR A CA 1
ATOM 748 C C . TYR A 1 93 ? -6.379 16.134 6.976 1.00 71.50 93 TYR A C 1
ATOM 750 O O . TYR A 1 93 ? -5.698 17.155 6.908 1.00 71.50 93 TYR A O 1
ATOM 758 N N . ASN A 1 94 ? -7.612 16.113 7.498 1.00 54.28 94 ASN A N 1
ATOM 759 C CA . ASN A 1 94 ? -8.230 17.202 8.272 1.00 54.28 94 ASN A CA 1
ATOM 760 C C . ASN A 1 94 ? -8.294 16.825 9.750 1.00 54.28 94 ASN A C 1
ATOM 762 O O . ASN A 1 94 ? -8.174 17.749 10.581 1.00 54.28 94 ASN A O 1
#

Secondary structure (DSSP, 8-state):
----------------SS-PPPTTTHHHHHHHHH-TTT--S-EEEEEEEETTEEEEEEEPSSSSTT--EEEEEEESSSEEEEPPPHHHHHHH--

Radius of gyration: 17.47 Å; chains: 1; bounding box: 28×29×65 Å

Sequence (94 aa):
MKKLYSLEASSTDYSSPQKLPPSHLTREELNNTFKICDDRTFRAILVEDFGDYKVFIQTPDGKSPCDFYVWYGKFGSGIEVKVPSHADLAKWYN

pLDDT: mean 78.54, std 18.62, range [33.5, 94.62]